Protein AF-A0A957CGM9-F1 (afdb_monomer_lite)

pLDDT: mean 82.15, std 20.46, range [40.62, 98.75]

Secondary structure (DSSP, 8-state):
-----SSSTTSSSSSSSSGGG-------------GGGSPPPS-EE--BTTGGGGT-SSSS-TT-GGGBPEEETTTTEEE------SS---B-PEETTB-

Foldseek 3Di:
DDDDDPPPPPPVPPPPPPVVPPPDPPPPPPPPPPPVNDDDFPWKFKFWPQQVQQPDPDGRFLPDPSRTFDADPVVRDTDDDGDGDDDDMDIDIDGPRHD

Structure (mmCIF, N/CA/C/O backbone):
data_AF-A0A957CGM9-F1
#
_entry.id   AF-A0A957CGM9-F1
#
loop_
_atom_site.group_PDB
_atom_site.id
_atom_site.type_symbol
_atom_site.label_atom_id
_atom_site.label_alt_id
_atom_site.label_comp_id
_atom_site.label_asym_id
_atom_site.label_entity_id
_atom_site.label_seq_id
_atom_site.pdbx_PDB_ins_code
_atom_site.Cartn_x
_atom_site.Cartn_y
_atom_site.Cartn_z
_atom_site.occupancy
_atom_site.B_iso_or_equiv
_atom_site.auth_seq_id
_atom_site.auth_comp_id
_atom_site.auth_asym_id
_atom_site.auth_atom_id
_atom_site.pdbx_PDB_model_num
ATOM 1 N N . MET A 1 1 ? 51.918 66.818 21.946 1.00 40.62 1 MET A N 1
ATOM 2 C CA . MET A 1 1 ? 52.343 66.014 20.781 1.00 40.62 1 MET A CA 1
ATOM 3 C C . MET A 1 1 ? 51.318 64.904 20.599 1.00 40.62 1 MET A C 1
ATOM 5 O O . MET A 1 1 ? 51.170 64.135 21.532 1.00 40.62 1 MET A O 1
ATOM 9 N N . SER A 1 2 ? 50.665 64.827 19.430 1.00 49.47 2 SER A N 1
ATOM 10 C CA . SER A 1 2 ? 49.960 63.630 18.921 1.00 49.47 2 SER A CA 1
ATOM 11 C C . SER A 1 2 ? 48.611 63.250 19.564 1.00 49.47 2 SER A C 1
ATOM 13 O O . SER A 1 2 ? 48.515 63.179 20.775 1.00 49.47 2 SER A O 1
ATOM 15 N N . HIS A 1 3 ? 47.513 62.943 18.867 1.00 40.88 3 HIS A N 1
ATOM 16 C CA . HIS A 1 3 ? 47.138 63.003 17.452 1.00 40.88 3 HIS A CA 1
ATOM 17 C C . HIS A 1 3 ? 45.599 62.811 17.381 1.00 40.88 3 HIS A C 1
ATOM 19 O O . HIS A 1 3 ? 45.025 62.013 18.114 1.00 40.88 3 HIS A O 1
ATOM 25 N N . LYS A 1 4 ? 44.958 63.554 16.472 1.00 56.19 4 LYS A N 1
ATOM 26 C CA . LYS A 1 4 ? 43.649 63.342 15.817 1.00 56.19 4 LYS A CA 1
ATOM 27 C C . LYS A 1 4 ? 42.897 62.023 16.124 1.00 56.19 4 LYS A C 1
ATOM 29 O O . LYS A 1 4 ? 43.218 60.994 15.541 1.00 56.19 4 LYS A O 1
ATOM 34 N N . THR A 1 5 ? 41.777 62.092 16.847 1.00 55.75 5 THR A N 1
ATOM 35 C CA . THR A 1 5 ? 40.815 60.970 17.005 1.00 55.75 5 THR A CA 1
ATOM 36 C C . THR A 1 5 ? 39.385 61.284 16.542 1.00 55.75 5 THR A C 1
ATOM 38 O O . THR A 1 5 ? 38.474 60.495 16.759 1.00 55.75 5 THR A O 1
ATOM 41 N N . HIS A 1 6 ? 39.160 62.388 15.818 1.00 50.59 6 HIS A N 1
ATOM 42 C CA . HIS A 1 6 ? 37.823 62.746 15.305 1.00 50.59 6 HIS A CA 1
ATOM 43 C C . HIS A 1 6 ? 37.546 62.339 13.844 1.00 50.59 6 HIS A C 1
ATOM 45 O O . HIS A 1 6 ? 36.454 62.586 13.335 1.00 50.59 6 HIS A O 1
ATOM 51 N N . SER A 1 7 ? 38.497 61.702 13.150 1.00 58.75 7 SER A N 1
ATOM 52 C CA . SER A 1 7 ? 38.380 61.421 11.705 1.00 58.75 7 SER A CA 1
ATOM 53 C C . SER A 1 7 ? 37.840 60.030 11.347 1.00 58.75 7 SER A C 1
ATOM 55 O O . SER A 1 7 ? 37.671 59.740 10.166 1.00 58.75 7 SER A O 1
ATOM 57 N N . ILE A 1 8 ? 37.579 59.159 12.323 1.00 55.03 8 ILE A N 1
ATOM 58 C CA . ILE A 1 8 ? 37.212 57.756 12.048 1.00 55.03 8 ILE A CA 1
ATOM 59 C C . ILE A 1 8 ? 35.684 57.562 12.054 1.00 55.03 8 ILE A C 1
ATOM 61 O O . ILE A 1 8 ? 35.152 56.707 11.354 1.00 55.03 8 ILE A O 1
ATOM 65 N N . TRP A 1 9 ? 34.938 58.427 12.746 1.00 49.56 9 TRP A N 1
ATOM 66 C CA . TRP A 1 9 ? 33.494 58.254 12.967 1.00 49.56 9 TRP A CA 1
ATOM 67 C C . TRP A 1 9 ? 32.583 58.938 11.931 1.00 49.56 9 TRP A C 1
A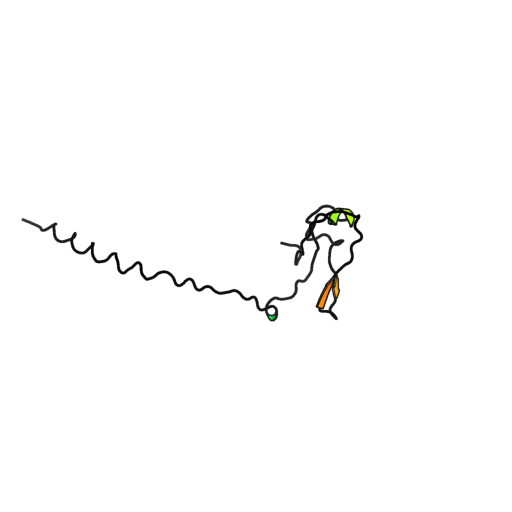TOM 69 O O . TRP A 1 9 ? 31.382 59.077 12.150 1.00 49.56 9 TRP A O 1
ATOM 79 N N . ARG A 1 10 ? 33.136 59.404 10.801 1.00 52.06 10 ARG A N 1
ATOM 80 C CA . ARG A 1 10 ? 32.355 60.018 9.703 1.00 52.06 10 ARG A CA 1
ATOM 81 C C . ARG A 1 10 ? 32.317 59.180 8.425 1.00 52.06 10 ARG A C 1
ATOM 83 O O . ARG A 1 10 ? 31.481 59.453 7.576 1.00 52.06 10 ARG A O 1
ATOM 90 N N . PHE A 1 11 ? 33.136 58.132 8.316 1.00 46.75 11 PHE A N 1
ATOM 91 C CA . PHE A 1 11 ? 33.143 57.243 7.146 1.00 46.75 11 PHE A CA 1
ATOM 92 C C . PHE A 1 11 ? 32.384 55.925 7.352 1.00 46.75 11 PHE A C 1
ATOM 94 O O . PHE A 1 11 ? 32.109 55.231 6.382 1.00 46.75 11 PHE A O 1
ATOM 101 N N . LEU A 1 12 ? 31.961 55.604 8.582 1.00 51.94 12 LEU A N 1
ATOM 102 C CA . LEU A 1 12 ? 31.193 54.381 8.859 1.00 51.94 12 LEU A CA 1
ATOM 103 C C . LEU A 1 12 ? 29.664 54.534 8.768 1.00 51.94 12 LEU A C 1
ATOM 105 O O . LEU A 1 12 ? 28.954 53.550 8.938 1.00 51.94 12 LEU A O 1
ATOM 109 N N . ARG A 1 13 ? 29.128 55.737 8.517 1.00 51.31 13 ARG A N 1
ATOM 110 C CA . ARG A 1 13 ? 27.667 55.951 8.440 1.00 51.31 13 ARG A CA 1
ATOM 111 C C . ARG A 1 13 ? 27.078 55.848 7.033 1.00 51.31 13 ARG A C 1
ATOM 113 O O . ARG A 1 13 ? 25.879 55.639 6.916 1.00 51.31 13 ARG A O 1
ATOM 120 N N . THR A 1 14 ? 27.890 55.936 5.983 1.00 47.59 14 THR A N 1
ATOM 121 C CA . THR A 1 14 ? 27.408 55.886 4.588 1.00 47.59 14 THR A CA 1
ATOM 122 C C . THR A 1 14 ? 27.700 54.560 3.880 1.00 47.59 14 THR A C 1
ATOM 124 O O . THR A 1 14 ? 27.209 54.348 2.780 1.00 47.59 14 THR A O 1
ATOM 127 N N . GLY A 1 15 ? 28.463 53.647 4.495 1.00 46.56 15 GLY A N 1
ATOM 128 C CA . GLY A 1 15 ? 28.809 52.345 3.903 1.00 46.56 15 GLY A CA 1
ATOM 129 C C . GLY A 1 15 ? 27.823 51.204 4.187 1.00 46.56 15 GLY A C 1
ATOM 130 O O . GLY A 1 15 ? 27.929 50.152 3.568 1.00 46.56 15 GLY A O 1
ATOM 131 N N . LEU A 1 16 ? 26.863 51.380 5.104 1.00 51.88 16 LEU A N 1
ATOM 132 C CA . LEU A 1 16 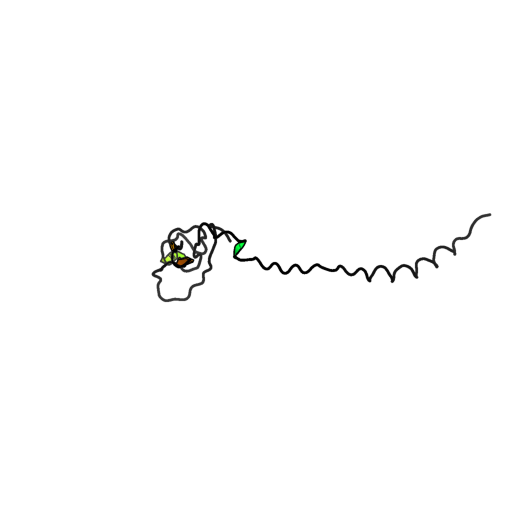? 26.013 50.279 5.587 1.00 51.88 16 LEU A CA 1
ATOM 133 C C . LEU A 1 16 ? 24.684 50.098 4.822 1.00 51.88 16 LEU A C 1
ATOM 135 O O . LEU A 1 16 ? 23.925 49.196 5.150 1.00 51.88 16 LEU A O 1
ATOM 139 N N . ILE A 1 17 ? 24.375 50.930 3.821 1.00 51.97 17 ILE A N 1
ATOM 140 C CA . ILE A 1 17 ? 23.080 50.867 3.103 1.00 51.97 17 ILE A CA 1
ATOM 141 C C . ILE A 1 17 ? 23.181 50.131 1.750 1.00 51.97 17 ILE A C 1
ATOM 143 O O . ILE A 1 17 ? 22.166 49.714 1.207 1.00 51.97 17 ILE A O 1
ATOM 147 N N . VAL A 1 18 ? 24.382 49.863 1.220 1.00 51.31 18 VAL A N 1
ATOM 148 C CA . VAL A 1 18 ? 24.538 49.223 -0.110 1.00 51.31 18 VAL A CA 1
ATOM 149 C C . VAL A 1 18 ? 24.732 47.696 -0.046 1.00 51.31 18 VAL A C 1
ATOM 151 O O . VAL A 1 18 ? 24.574 47.015 -1.051 1.00 51.31 18 VAL A O 1
ATOM 154 N N . ILE A 1 19 ? 24.986 47.109 1.129 1.00 51.25 19 ILE A N 1
ATOM 155 C CA . ILE A 1 19 ? 25.190 45.647 1.260 1.00 51.25 19 ILE A CA 1
ATOM 156 C C . ILE A 1 19 ? 23.865 44.884 1.506 1.00 51.25 19 ILE A C 1
ATOM 158 O O . ILE A 1 19 ? 23.803 43.672 1.332 1.00 51.25 19 ILE A O 1
ATOM 162 N N . MET A 1 20 ? 22.760 45.578 1.802 1.00 51.50 20 MET A N 1
ATOM 163 C CA . MET A 1 20 ? 21.426 44.981 2.023 1.00 51.50 20 MET A CA 1
ATOM 164 C C . MET A 1 20 ? 20.551 44.878 0.753 1.00 51.50 20 MET A C 1
ATOM 166 O O . MET A 1 20 ? 19.333 44.778 0.842 1.00 51.50 20 MET A O 1
ATOM 170 N N . LEU A 1 21 ? 21.152 44.901 -0.439 1.00 54.22 21 LEU A N 1
ATOM 171 C CA . LEU A 1 21 ? 20.469 44.652 -1.722 1.00 54.22 21 LEU A CA 1
ATOM 172 C C . LEU A 1 21 ? 21.067 43.465 -2.494 1.00 54.22 21 LEU A C 1
ATOM 174 O O . LEU A 1 21 ? 20.675 43.209 -3.625 1.00 54.22 21 LEU A O 1
ATOM 178 N N . ALA A 1 22 ? 21.956 42.689 -1.870 1.00 53.62 22 ALA A N 1
ATOM 179 C CA . ALA A 1 22 ? 22.319 41.349 -2.333 1.00 53.62 22 ALA A CA 1
ATOM 180 C C . ALA A 1 22 ? 21.391 40.299 -1.696 1.00 53.62 22 ALA A C 1
ATOM 182 O O . ALA A 1 22 ? 21.844 39.270 -1.198 1.00 53.62 22 ALA A O 1
ATOM 183 N N . GLY A 1 23 ? 20.087 40.608 -1.645 1.00 53.84 23 GLY A N 1
ATOM 184 C CA . GLY A 1 23 ? 19.053 39.672 -1.224 1.00 53.84 23 GLY A CA 1
ATOM 185 C C . GLY A 1 23 ? 19.175 38.419 -2.078 1.00 53.84 23 GLY A C 1
ATOM 186 O O . GLY A 1 23 ? 18.994 38.467 -3.291 1.00 53.84 23 GLY A O 1
ATOM 187 N N . THR A 1 24 ? 19.582 37.336 -1.430 1.00 62.16 24 THR A N 1
ATOM 188 C CA . THR A 1 24 ? 19.795 36.006 -1.988 1.00 62.16 24 THR A CA 1
ATOM 189 C C . THR A 1 24 ? 18.714 35.671 -3.008 1.00 62.16 24 THR A C 1
ATOM 191 O O . THR A 1 24 ? 17.554 35.489 -2.636 1.00 62.16 24 THR A O 1
ATOM 194 N N . ALA A 1 25 ? 19.090 35.561 -4.283 1.00 58.81 25 ALA A N 1
ATOM 195 C CA . ALA A 1 25 ? 18.280 34.838 -5.248 1.00 58.81 25 ALA A CA 1
ATOM 196 C C . ALA A 1 25 ? 18.255 33.380 -4.777 1.00 58.81 25 ALA A C 1
ATOM 198 O O . ALA A 1 25 ? 19.145 32.592 -5.094 1.00 58.81 25 ALA A O 1
ATOM 199 N N . VAL A 1 26 ? 17.279 33.040 -3.934 1.00 63.38 26 VAL A N 1
ATOM 200 C CA . VAL A 1 26 ? 16.961 31.647 -3.651 1.00 63.38 26 VAL A CA 1
ATOM 201 C C . VAL A 1 26 ? 16.529 31.091 -4.996 1.00 63.38 26 VAL A C 1
ATOM 203 O O . VAL A 1 26 ? 15.485 31.468 -5.523 1.00 63.38 26 VAL A O 1
ATOM 206 N N . SER A 1 27 ? 17.388 30.274 -5.602 1.00 66.19 27 SER A N 1
ATOM 207 C CA . SER A 1 27 ? 17.007 29.522 -6.787 1.00 66.19 27 SER A CA 1
ATOM 208 C C . SER A 1 27 ? 15.915 28.563 -6.341 1.00 66.19 27 SER A C 1
ATOM 210 O O . SER A 1 27 ? 16.197 27.549 -5.703 1.00 66.19 27 SER A O 1
ATOM 212 N N . LEU A 1 28 ? 14.665 28.936 -6.607 1.00 57.12 28 LEU A N 1
ATOM 213 C CA . LEU A 1 28 ? 13.513 28.072 -6.434 1.00 57.12 28 LEU A CA 1
ATOM 214 C C . LEU A 1 28 ? 13.609 27.011 -7.534 1.00 57.12 28 LEU A C 1
ATOM 216 O O . LEU A 1 28 ? 13.044 27.161 -8.613 1.00 57.12 28 LEU A O 1
ATOM 220 N N . HIS A 1 29 ? 14.411 25.974 -7.299 1.00 64.25 29 HIS A N 1
ATOM 221 C CA . HIS A 1 29 ? 14.337 24.774 -8.113 1.00 64.25 29 HIS A CA 1
ATOM 222 C C . HIS A 1 29 ? 13.000 24.131 -7.765 1.00 64.25 29 HIS A C 1
ATOM 224 O O . HIS A 1 29 ? 12.859 23.505 -6.717 1.00 64.25 29 HIS A O 1
ATOM 230 N N . ALA A 1 30 ? 11.997 24.339 -8.614 1.00 61.31 30 ALA A N 1
ATOM 231 C CA . ALA A 1 30 ? 10.867 23.432 -8.642 1.00 61.31 30 ALA A CA 1
ATOM 232 C C . ALA A 1 30 ? 11.446 22.060 -9.011 1.00 61.31 30 ALA A C 1
ATOM 234 O O . ALA A 1 30 ? 11.811 21.839 -10.164 1.00 61.31 30 ALA A O 1
ATOM 235 N N . GLN A 1 31 ? 11.627 21.180 -8.023 1.00 64.50 31 GLN A N 1
ATOM 236 C CA . GLN A 1 31 ? 11.861 19.765 -8.286 1.00 64.50 31 GLN A CA 1
ATOM 237 C C . GLN A 1 31 ? 10.571 19.220 -8.885 1.00 64.50 31 GLN A C 1
ATOM 239 O O . GLN A 1 31 ? 9.639 18.840 -8.185 1.00 64.50 31 GLN A O 1
ATOM 244 N N . THR A 1 32 ? 10.484 19.285 -10.206 1.00 62.78 32 THR A N 1
ATOM 245 C CA . THR A 1 32 ? 9.624 18.388 -10.955 1.00 62.78 32 THR A CA 1
ATOM 246 C C . THR A 1 32 ? 10.405 17.098 -11.081 1.00 62.78 32 THR A C 1
ATOM 248 O O . THR A 1 32 ? 11.320 17.022 -11.904 1.00 62.78 32 THR A O 1
ATOM 251 N N . ASP A 1 33 ? 10.101 16.122 -10.232 1.00 67.38 33 ASP A N 1
ATOM 252 C CA . ASP A 1 33 ? 10.591 14.775 -10.470 1.00 67.38 33 ASP A CA 1
ATOM 253 C C . ASP A 1 33 ? 9.952 14.315 -11.784 1.00 67.38 33 ASP A C 1
ATOM 255 O O . ASP A 1 33 ? 8.731 14.173 -11.878 1.00 67.38 33 ASP A O 1
ATOM 259 N N . ASP A 1 34 ? 10.758 14.193 -12.839 1.00 76.00 34 ASP A N 1
ATOM 260 C CA . ASP A 1 34 ? 10.301 13.567 -14.073 1.00 76.00 34 ASP A CA 1
ATOM 261 C C . ASP A 1 34 ? 9.993 12.106 -13.717 1.00 76.00 34 ASP A C 1
ATOM 263 O O . ASP A 1 34 ? 10.916 11.399 -13.295 1.00 76.00 34 ASP A O 1
ATOM 267 N N . PRO A 1 35 ? 8.742 11.629 -13.838 1.00 68.56 35 PRO A N 1
ATOM 268 C CA . PRO A 1 35 ? 8.411 10.247 -13.510 1.00 68.56 35 PRO A CA 1
ATOM 269 C C . PRO A 1 35 ? 9.257 9.246 -14.311 1.00 68.56 35 PRO A C 1
ATOM 271 O O . PRO A 1 35 ? 9.513 8.155 -13.818 1.00 68.56 35 PRO A O 1
ATOM 274 N N . ALA A 1 36 ? 9.781 9.625 -15.485 1.00 75.88 36 ALA A N 1
ATOM 275 C CA . ALA A 1 36 ? 10.705 8.789 -16.254 1.00 75.88 36 ALA A CA 1
ATOM 276 C C . ALA A 1 36 ? 12.100 8.638 -15.611 1.00 75.88 36 ALA A C 1
ATOM 278 O O . ALA A 1 36 ? 12.869 7.759 -15.995 1.00 75.88 36 ALA A O 1
ATOM 279 N N . SER A 1 37 ? 12.447 9.499 -14.652 1.00 81.69 37 SER A N 1
ATOM 280 C CA . SER A 1 37 ? 13.729 9.494 -13.937 1.00 81.69 37 SER A CA 1
ATOM 281 C C . SER A 1 37 ? 13.670 8.837 -12.554 1.00 81.69 37 SER A C 1
ATOM 283 O O . SER A 1 37 ? 14.717 8.623 -11.941 1.00 81.69 37 SER A O 1
ATOM 285 N N . ILE A 1 38 ? 12.473 8.476 -12.077 1.00 82.56 38 ILE A N 1
ATOM 286 C CA . ILE A 1 38 ? 12.287 7.738 -10.826 1.00 82.56 38 ILE A CA 1
ATOM 287 C C . ILE A 1 38 ? 12.141 6.250 -11.174 1.00 82.56 38 ILE A C 1
ATOM 289 O O . ILE A 1 38 ? 11.204 5.890 -11.886 1.00 82.56 38 ILE A O 1
ATOM 293 N N . PRO A 1 39 ? 13.038 5.366 -10.704 1.00 87.25 39 PRO A N 1
ATOM 294 C CA . PRO A 1 39 ? 12.853 3.936 -10.911 1.00 87.25 39 PRO A CA 1
ATOM 295 C C . PRO A 1 39 ? 11.569 3.461 -10.207 1.00 87.25 39 PRO A C 1
ATOM 297 O O . PRO A 1 39 ? 11.262 3.957 -9.116 1.00 87.25 39 PRO A O 1
ATOM 300 N N . PRO A 1 40 ? 10.826 2.500 -10.787 1.00 89.38 40 PRO A N 1
ATOM 301 C CA . PRO A 1 40 ? 9.669 1.922 -10.116 1.00 89.38 40 PRO A CA 1
ATOM 302 C C . PRO A 1 40 ? 10.090 1.283 -8.781 1.00 89.38 40 PRO A C 1
ATOM 304 O O . PRO A 1 40 ? 11.223 0.807 -8.659 1.00 89.38 40 PRO A O 1
ATOM 307 N N . PRO A 1 41 ? 9.208 1.278 -7.768 1.00 95.44 41 PRO A N 1
ATOM 308 C CA . PRO A 1 41 ? 9.495 0.612 -6.505 1.00 95.44 41 PRO A CA 1
ATOM 309 C C . PRO A 1 41 ? 9.617 -0.905 -6.710 1.00 95.44 41 PRO A C 1
ATOM 311 O O . PRO A 1 41 ?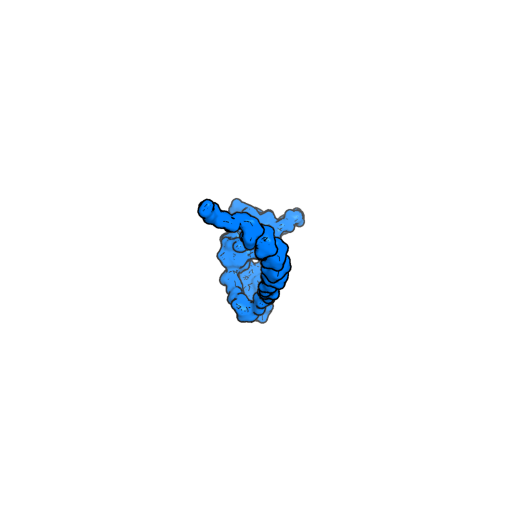 8.947 -1.477 -7.564 1.00 95.44 41 PRO A O 1
ATOM 314 N N . ASP A 1 42 ? 10.419 -1.566 -5.876 1.00 96.94 42 ASP A N 1
ATOM 315 C CA . ASP A 1 42 ? 10.542 -3.029 -5.866 1.00 96.94 42 ASP A CA 1
ATOM 316 C C . ASP A 1 42 ? 9.339 -3.693 -5.178 1.00 96.94 42 ASP A C 1
ATOM 318 O O . ASP A 1 42 ? 9.039 -4.865 -5.404 1.00 96.94 42 ASP A O 1
ATOM 322 N N . SER A 1 43 ? 8.658 -2.959 -4.293 1.00 98.25 43 SER A N 1
ATOM 323 C CA . SER A 1 43 ? 7.453 -3.427 -3.608 1.00 98.25 43 SER A CA 1
ATOM 324 C C . SER A 1 43 ? 6.569 -2.275 -3.152 1.00 98.25 43 SER A C 1
ATOM 326 O O . SER A 1 43 ? 7.054 -1.193 -2.806 1.00 98.25 43 SER A O 1
ATOM 328 N N . VAL A 1 44 ? 5.267 -2.551 -3.094 1.00 98.62 44 VAL A N 1
ATOM 329 C CA . VAL A 1 44 ? 4.261 -1.661 -2.518 1.00 98.62 44 VAL A CA 1
ATOM 330 C C . VAL A 1 44 ? 3.463 -2.429 -1.475 1.00 98.62 44 VAL A C 1
ATOM 332 O O . VAL A 1 44 ? 2.815 -3.426 -1.787 1.00 98.62 44 VAL A O 1
ATOM 335 N N . THR A 1 45 ? 3.479 -1.947 -0.239 1.00 98.75 45 THR A N 1
ATOM 336 C CA . THR A 1 45 ? 2.651 -2.466 0.858 1.00 98.75 45 THR A CA 1
ATOM 337 C C . THR A 1 45 ? 1.564 -1.450 1.183 1.00 98.75 45 THR A C 1
ATOM 339 O O . THR A 1 45 ? 1.815 -0.246 1.091 1.00 98.75 45 THR A O 1
ATOM 342 N N . ILE A 1 46 ? 0.384 -1.907 1.611 1.00 98.75 46 ILE A N 1
ATOM 343 C CA . ILE A 1 46 ? -0.693 -1.062 2.146 1.00 98.75 46 ILE A CA 1
ATOM 344 C C . ILE A 1 46 ? -0.729 -1.139 3.686 1.00 98.75 46 ILE A C 1
ATOM 346 O O . ILE A 1 46 ? -1.550 -1.856 4.266 1.00 98.75 46 ILE A O 1
ATOM 350 N N . PRO A 1 47 ? 0.168 -0.421 4.390 1.00 98.69 47 PRO A N 1
ATOM 351 C CA . PRO A 1 47 ? 0.099 -0.272 5.835 1.00 98.69 47 PRO A CA 1
ATOM 352 C C . PRO A 1 47 ? -1.105 0.564 6.260 1.00 98.69 47 PRO A C 1
ATOM 354 O O . PRO A 1 47 ? -1.411 1.602 5.665 1.00 98.69 47 PRO A O 1
ATOM 357 N N . GLY A 1 48 ? -1.752 0.143 7.342 1.00 98.62 48 GLY A N 1
ATOM 358 C CA . GLY A 1 48 ? -2.898 0.854 7.887 1.00 98.62 48 GLY A CA 1
ATOM 359 C C . GLY A 1 48 ? -3.616 0.092 8.989 1.00 98.62 48 GLY A C 1
ATOM 360 O O . GLY A 1 48 ? -3.193 -0.983 9.411 1.00 98.62 48 GLY A O 1
ATOM 361 N N . THR A 1 49 ? -4.743 0.651 9.410 1.00 98.69 49 THR A N 1
ATOM 362 C CA . THR A 1 49 ? -5.652 0.071 10.423 1.00 98.69 49 THR A CA 1
ATOM 363 C C . THR A 1 49 ? -6.379 -1.194 9.943 1.00 98.69 49 THR A C 1
ATOM 365 O O . THR A 1 49 ? -6.944 -1.936 10.741 1.00 98.69 49 THR A O 1
ATOM 368 N N . LEU A 1 50 ? -6.355 -1.484 8.635 1.00 98.19 50 LEU A N 1
ATOM 369 C CA . LEU A 1 50 ? -6.958 -2.697 8.066 1.00 98.19 50 LEU A CA 1
ATOM 370 C C . LEU A 1 50 ? -6.128 -3.971 8.304 1.00 98.19 50 LEU A C 1
ATOM 372 O O . LEU A 1 50 ? -6.657 -5.077 8.252 1.00 98.19 50 LEU A O 1
ATOM 376 N N . GLN A 1 51 ? -4.830 -3.824 8.566 1.00 98.50 51 GLN A N 1
ATOM 377 C CA . GLN A 1 51 ? -3.854 -4.912 8.559 1.00 98.50 51 GLN A CA 1
ATOM 378 C C . GLN A 1 51 ? -4.146 -6.052 9.555 1.00 98.50 51 GLN A C 1
ATOM 380 O O . GLN A 1 51 ? -4.040 -7.216 9.159 1.00 98.50 51 GLN A O 1
ATOM 385 N N . PRO A 1 52 ? -4.594 -5.786 10.799 1.00 98.31 52 PRO A N 1
ATOM 386 C CA . PRO A 1 52 ? -4.990 -6.855 11.716 1.00 98.31 52 PRO A CA 1
ATOM 387 C C . PRO A 1 52 ? -6.143 -7.726 11.195 1.00 98.31 52 PRO A C 1
ATOM 389 O O . PRO A 1 52 ? -6.230 -8.900 11.545 1.00 98.31 52 PRO A O 1
ATOM 392 N N . TYR A 1 53 ? -7.021 -7.178 10.348 1.00 98.06 53 TYR A N 1
ATOM 393 C CA . TYR A 1 53 ? -8.171 -7.907 9.803 1.00 98.06 53 TYR A CA 1
ATOM 394 C C . TYR A 1 53 ? -7.797 -8.850 8.656 1.00 98.06 53 TYR A C 1
ATOM 396 O O . TYR A 1 53 ? -8.543 -9.785 8.382 1.00 98.06 53 TYR A O 1
ATOM 404 N N . ILE A 1 54 ? -6.637 -8.637 8.028 1.00 97.75 54 ILE A N 1
ATOM 405 C CA . ILE A 1 54 ? -6.125 -9.453 6.917 1.00 97.75 54 ILE A CA 1
ATOM 406 C C . ILE A 1 54 ? -4.941 -10.344 7.316 1.00 97.75 54 ILE A C 1
ATOM 408 O O . ILE A 1 54 ? -4.324 -10.962 6.458 1.00 97.75 54 ILE A O 1
ATOM 412 N N . GLY A 1 55 ? -4.642 -10.450 8.617 1.00 97.50 55 GLY A N 1
ATOM 413 C CA . GLY A 1 55 ? -3.669 -11.410 9.154 1.00 97.50 55 GLY A CA 1
ATOM 414 C C . GLY A 1 55 ? -2.314 -10.829 9.561 1.00 97.50 55 GLY A C 1
ATOM 415 O O . GLY A 1 55 ? -1.473 -11.569 10.069 1.00 97.50 55 GLY A O 1
ATOM 416 N N . CYS A 1 56 ? -2.099 -9.519 9.421 1.00 98.12 56 CYS A N 1
ATOM 417 C CA . CYS A 1 56 ? -0.879 -8.885 9.916 1.00 98.12 56 CYS A CA 1
ATOM 418 C C . CYS A 1 56 ? -0.844 -8.860 11.453 1.00 98.12 56 CYS A C 1
ATOM 420 O O . CYS A 1 56 ? -1.863 -8.704 12.126 1.00 98.12 56 CYS A O 1
ATOM 422 N N . SER A 1 57 ? 0.361 -8.899 12.023 1.00 95.56 57 SER A N 1
ATOM 423 C CA . SER A 1 57 ? 0.586 -8.852 13.477 1.00 95.56 57 SER A CA 1
ATOM 424 C C . SER A 1 57 ? 0.278 -7.502 14.145 1.00 95.56 57 SER A C 1
ATOM 426 O O . SER A 1 57 ? 0.302 -7.413 15.373 1.00 95.56 57 SER A O 1
ATOM 428 N N . GLY A 1 58 ? -0.000 -6.453 13.366 1.00 96.62 58 GLY A N 1
ATOM 429 C CA . GLY A 1 58 ? -0.295 -5.111 13.856 1.00 96.62 58 GLY A CA 1
ATOM 430 C C . GLY A 1 58 ? -0.695 -4.154 12.735 1.00 96.62 58 GLY A C 1
ATOM 431 O O . GLY A 1 58 ? -0.790 -4.545 11.573 1.00 96.62 58 GLY A O 1
ATOM 432 N N . GLU A 1 59 ? -0.930 -2.900 13.109 1.00 98.44 59 GLU A N 1
ATOM 433 C CA . GLU A 1 59 ? -1.230 -1.804 12.186 1.00 98.44 59 GLU A CA 1
ATOM 434 C C . GLU A 1 59 ? 0.051 -1.110 11.715 1.00 98.44 59 GLU A C 1
ATOM 436 O O . GLU A 1 59 ? 1.094 -1.179 12.371 1.00 98.44 59 GLU A O 1
ATOM 441 N N . TRP A 1 60 ? -0.047 -0.387 10.599 1.00 98.56 60 TRP A N 1
ATOM 442 C CA . TRP A 1 60 ? 1.026 0.456 10.061 1.00 98.56 60 TRP A CA 1
ATOM 443 C C . TRP A 1 60 ? 2.356 -0.275 9.785 1.00 98.56 60 TRP A C 1
ATOM 445 O O . TRP A 1 60 ? 3.420 0.344 9.757 1.00 98.56 60 TRP A O 1
ATOM 455 N N . ASN A 1 61 ? 2.306 -1.587 9.552 1.00 98.44 61 ASN A N 1
ATOM 456 C CA . ASN A 1 61 ? 3.464 -2.417 9.254 1.00 98.44 61 ASN A CA 1
ATOM 457 C C . ASN A 1 61 ? 3.792 -2.371 7.753 1.00 98.44 61 ASN A C 1
ATOM 459 O O . ASN A 1 61 ? 3.105 -2.977 6.932 1.00 98.44 61 ASN A O 1
ATOM 463 N N . THR A 1 62 ? 4.869 -1.685 7.386 1.00 98.56 62 THR A N 1
ATOM 464 C CA . THR A 1 62 ? 5.306 -1.506 5.991 1.00 98.56 62 THR A CA 1
ATOM 465 C C . THR A 1 62 ? 5.827 -2.786 5.331 1.00 98.56 62 THR A C 1
ATOM 467 O O . THR A 1 62 ? 5.989 -2.813 4.112 1.00 98.56 62 THR A O 1
ATOM 470 N N . THR A 1 63 ? 6.075 -3.849 6.099 1.00 97.94 63 THR A N 1
ATOM 471 C CA . THR A 1 63 ? 6.627 -5.122 5.607 1.00 97.94 63 THR A CA 1
ATOM 472 C C . THR A 1 63 ? 5.664 -6.302 5.759 1.00 97.94 63 THR A C 1
ATOM 474 O O . THR A 1 63 ? 6.067 -7.445 5.554 1.00 97.94 63 THR A O 1
ATOM 477 N N . CYS A 1 64 ? 4.391 -6.058 6.098 1.00 98.31 64 CYS A N 1
ATOM 478 C CA . CYS A 1 64 ? 3.391 -7.123 6.177 1.00 98.31 64 CYS A CA 1
ATOM 479 C C . CYS A 1 64 ? 3.061 -7.692 4.784 1.00 98.31 64 CYS A C 1
ATOM 481 O O . CYS A 1 64 ? 2.509 -6.981 3.937 1.00 98.31 64 CYS A O 1
ATOM 483 N N . ALA A 1 65 ? 3.351 -8.980 4.579 1.00 97.94 65 ALA A N 1
ATOM 484 C CA . ALA A 1 65 ? 3.179 -9.669 3.301 1.00 97.94 65 ALA A CA 1
ATOM 485 C C . ALA A 1 65 ? 1.707 -9.761 2.872 1.00 97.94 65 ALA A C 1
ATOM 487 O O . ALA A 1 65 ? 1.397 -9.627 1.694 1.00 97.94 65 ALA A O 1
ATOM 488 N N . GLU A 1 66 ? 0.794 -9.914 3.830 1.00 98.38 66 GLU A N 1
ATOM 489 C CA . GLU A 1 66 ? -0.650 -10.035 3.611 1.00 98.38 66 GLU A CA 1
ATOM 490 C C . GLU A 1 66 ? -1.264 -8.762 3.008 1.00 98.38 66 GLU A C 1
ATOM 492 O O . GLU A 1 66 ? -2.322 -8.818 2.389 1.00 98.38 66 GLU A O 1
ATOM 497 N N . SER A 1 67 ? -0.592 -7.618 3.166 1.00 98.56 67 SER A N 1
ATOM 498 C CA . SER A 1 67 ? -1.003 -6.315 2.624 1.00 98.56 67 SER A CA 1
ATOM 499 C C . SER A 1 67 ? -0.140 -5.831 1.453 1.00 98.56 67 SER A C 1
ATOM 501 O O . SER A 1 67 ? -0.215 -4.659 1.079 1.00 98.56 67 SER A O 1
ATOM 503 N N . MET A 1 68 ? 0.725 -6.692 0.910 1.00 98.56 68 MET A N 1
ATOM 504 C CA . MET A 1 68 ? 1.586 -6.360 -0.224 1.00 98.56 68 MET A CA 1
ATOM 505 C C . MET A 1 68 ? 0.800 -6.466 -1.537 1.00 98.56 68 MET A C 1
ATOM 507 O O . MET A 1 68 ? 0.062 -7.427 -1.753 1.00 98.56 68 MET A O 1
ATOM 511 N N . LEU A 1 69 ? 0.932 -5.461 -2.402 1.00 98.75 69 LEU A N 1
ATOM 512 C CA . LEU A 1 69 ? 0.290 -5.441 -3.713 1.00 98.75 69 LEU A CA 1
ATOM 513 C C . LEU A 1 69 ? 1.082 -6.282 -4.717 1.00 98.75 69 LEU A C 1
ATOM 515 O O . LEU A 1 69 ? 2.311 -6.350 -4.657 1.00 98.75 69 LEU A O 1
ATOM 519 N N . ALA A 1 70 ? 0.373 -6.870 -5.676 1.00 98.31 70 ALA A N 1
ATOM 520 C CA . ALA A 1 70 ? 0.975 -7.471 -6.854 1.00 98.31 70 ALA A CA 1
ATOM 521 C C . ALA A 1 70 ? 1.157 -6.406 -7.942 1.00 98.31 70 ALA A C 1
ATOM 523 O O . ALA A 1 70 ? 0.295 -5.545 -8.119 1.00 98.31 70 ALA A O 1
ATOM 524 N N . TYR A 1 71 ? 2.268 -6.473 -8.672 1.00 98.00 71 TYR A N 1
ATOM 525 C CA . TYR A 1 71 ? 2.487 -5.636 -9.847 1.00 98.00 71 TYR A CA 1
ATOM 526 C C . TYR A 1 71 ? 1.965 -6.335 -11.100 1.00 98.00 71 TYR A C 1
ATOM 528 O O . TYR A 1 71 ? 2.345 -7.472 -11.390 1.00 98.00 71 TYR A O 1
ATOM 536 N N . ASP A 1 72 ? 1.110 -5.637 -11.835 1.00 97.56 72 ASP A N 1
ATOM 537 C CA . ASP A 1 72 ? 0.646 -6.004 -13.161 1.00 97.56 72 ASP A CA 1
ATOM 538 C C . ASP A 1 72 ? 1.447 -5.229 -14.210 1.00 97.56 72 ASP A C 1
ATOM 540 O O . ASP A 1 72 ? 1.364 -4.003 -14.294 1.00 97.56 72 ASP A O 1
ATOM 544 N N . ALA A 1 73 ? 2.242 -5.951 -14.997 1.00 96.19 73 ALA A N 1
ATOM 545 C CA . ALA A 1 73 ? 3.100 -5.360 -16.017 1.00 96.19 73 ALA A CA 1
ATOM 546 C C . ALA A 1 73 ? 2.358 -5.034 -17.325 1.00 96.19 73 ALA A C 1
ATOM 548 O O . ALA A 1 73 ? 2.899 -4.290 -18.142 1.00 96.19 73 ALA A O 1
ATOM 549 N N . GLU A 1 74 ? 1.168 -5.600 -17.559 1.00 97.12 74 GLU A N 1
ATOM 550 C CA . GLU A 1 74 ? 0.376 -5.306 -18.761 1.00 97.12 74 GLU A CA 1
ATOM 551 C C . GLU A 1 74 ? -0.290 -3.931 -18.639 1.00 97.12 74 GLU A C 1
ATOM 553 O O . GLU A 1 74 ? -0.260 -3.146 -19.590 1.00 97.12 74 GLU A O 1
ATOM 558 N N . ASP A 1 75 ? -0.812 -3.630 -17.447 1.00 95.50 75 ASP A N 1
ATOM 559 C CA . ASP A 1 75 ? -1.513 -2.381 -17.128 1.00 95.50 75 ASP A CA 1
ATOM 560 C C . ASP A 1 75 ? -0.645 -1.349 -16.378 1.00 95.50 75 ASP A C 1
ATOM 562 O O . ASP A 1 75 ? -1.111 -0.243 -16.097 1.00 95.50 75 ASP A O 1
ATOM 566 N N . ASP A 1 76 ? 0.609 -1.692 -16.058 1.00 94.38 76 ASP A N 1
ATOM 567 C CA . ASP A 1 76 ? 1.541 -0.879 -15.256 1.00 94.38 76 ASP A CA 1
ATOM 568 C C . ASP A 1 76 ? 0.929 -0.436 -13.909 1.00 94.38 76 ASP A C 1
ATOM 570 O O . ASP A 1 76 ? 0.967 0.734 -13.515 1.00 94.38 76 ASP A O 1
ATOM 574 N N . LEU A 1 77 ? 0.313 -1.389 -13.198 1.00 96.62 77 LEU A N 1
ATOM 575 C CA . LEU A 1 77 ? -0.480 -1.124 -11.998 1.00 96.62 77 LEU A CA 1
ATOM 576 C C . LEU A 1 77 ? -0.111 -2.042 -10.831 1.00 96.62 77 LEU A C 1
ATOM 578 O O . LEU A 1 77 ? -0.088 -3.263 -10.947 1.00 96.62 77 LEU A O 1
ATOM 582 N N . TRP A 1 78 ? 0.073 -1.449 -9.652 1.00 98.12 78 TRP A N 1
ATOM 583 C CA . TRP A 1 78 ? 0.102 -2.188 -8.390 1.00 98.12 78 TRP A CA 1
ATOM 584 C C . TRP A 1 78 ? -1.316 -2.361 -7.852 1.00 98.12 78 TRP A C 1
ATOM 586 O O . TRP A 1 78 ? -2.009 -1.368 -7.615 1.00 98.12 78 TRP A O 1
ATOM 596 N N . TRP A 1 79 ? -1.750 -3.600 -7.615 1.00 98.06 79 TRP A N 1
ATOM 597 C CA . TRP A 1 79 ? -3.099 -3.869 -7.121 1.00 98.06 79 TRP A CA 1
ATOM 598 C C . TRP A 1 79 ? -3.197 -5.098 -6.210 1.00 98.06 79 TRP A C 1
ATOM 600 O O . TRP A 1 79 ? -2.313 -5.951 -6.140 1.00 98.06 79 TRP A O 1
ATOM 610 N N . GLY A 1 80 ? -4.295 -5.152 -5.461 1.00 97.69 80 GLY A N 1
ATOM 611 C CA . GLY A 1 80 ? -4.630 -6.225 -4.534 1.00 97.69 80 GLY A CA 1
ATOM 612 C C . GLY A 1 80 ? -6.065 -6.065 -4.039 1.00 97.69 80 GLY A C 1
ATOM 613 O O . GLY A 1 80 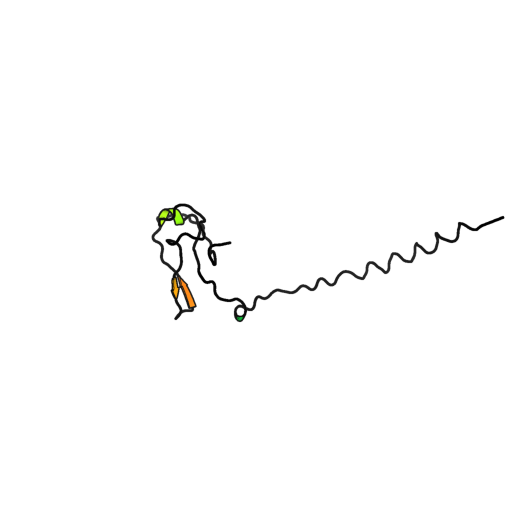? -6.637 -4.975 -4.107 1.00 97.69 80 GLY A O 1
ATOM 614 N N . VAL A 1 81 ? -6.657 -7.158 -3.564 1.00 97.75 81 VAL A N 1
ATOM 615 C CA . VAL A 1 81 ? -8.009 -7.178 -2.993 1.00 97.75 81 VAL A CA 1
ATOM 616 C C . VAL A 1 81 ? -7.915 -7.711 -1.573 1.00 97.75 81 VAL A C 1
ATOM 618 O O . VAL A 1 81 ? -7.286 -8.739 -1.333 1.00 97.75 81 VAL A O 1
ATOM 621 N N . PHE A 1 82 ? -8.547 -7.000 -0.644 1.00 97.38 82 PHE A N 1
ATOM 622 C CA . PHE A 1 82 ? -8.517 -7.305 0.778 1.00 97.38 82 PHE A CA 1
ATOM 623 C C . PHE A 1 82 ? -9.943 -7.465 1.300 1.00 97.38 82 PHE A C 1
ATOM 625 O O . PHE A 1 82 ? -10.741 -6.529 1.222 1.00 97.38 82 PHE A O 1
ATOM 632 N N . ASP A 1 83 ? -10.248 -8.632 1.860 1.00 97.25 83 ASP A N 1
ATOM 633 C CA . ASP A 1 83 ? -11.508 -8.866 2.559 1.00 97.25 83 ASP A CA 1
ATOM 634 C C . ASP A 1 83 ? -11.423 -8.270 3.967 1.00 97.25 83 ASP A C 1
ATOM 636 O O . ASP A 1 83 ? -10.706 -8.770 4.833 1.00 97.25 83 ASP A O 1
ATOM 640 N N . VAL A 1 84 ? -12.158 -7.182 4.199 1.00 97.31 84 VAL A N 1
ATOM 641 C CA . VAL A 1 84 ? -12.207 -6.488 5.491 1.00 97.31 84 VAL A CA 1
ATOM 642 C C . VAL A 1 84 ? -13.655 -6.334 5.965 1.00 97.31 84 VAL A C 1
ATOM 644 O O . VAL A 1 84 ? -14.560 -6.180 5.139 1.00 97.31 84 VAL A O 1
ATOM 647 N N . PRO A 1 85 ? -13.921 -6.372 7.285 1.00 98.12 85 PRO A N 1
ATOM 648 C CA . PRO A 1 85 ? -15.243 -6.057 7.819 1.00 98.12 85 PRO A CA 1
ATOM 649 C C . PRO A 1 85 ? -15.732 -4.657 7.409 1.00 98.12 85 PRO A C 1
ATOM 651 O O . PRO A 1 85 ? -14.959 -3.780 7.038 1.00 98.12 85 PRO A O 1
ATOM 654 N N . ALA A 1 86 ? -17.039 -4.410 7.509 1.00 98.25 86 ALA A N 1
ATOM 655 C CA . ALA A 1 86 ? -17.562 -3.060 7.315 1.00 98.25 86 ALA A CA 1
ATOM 656 C C . ALA A 1 86 ? -17.078 -2.132 8.443 1.00 98.25 86 ALA A C 1
ATOM 658 O O . ALA A 1 86 ? -17.232 -2.451 9.624 1.00 98.25 86 ALA A O 1
ATOM 659 N N . GLY A 1 87 ? -16.537 -0.968 8.087 1.00 97.12 87 GLY A N 1
ATOM 660 C CA . GLY A 1 87 ? -15.999 -0.020 9.056 1.00 97.12 87 GLY A CA 1
ATOM 661 C C . GLY A 1 87 ? -15.271 1.152 8.407 1.00 97.12 87 GLY A C 1
ATOM 662 O O . GLY A 1 87 ? -15.310 1.333 7.190 1.00 97.12 87 GLY A O 1
ATOM 663 N N . SER A 1 88 ? -14.611 1.944 9.248 1.00 98.44 88 SER A N 1
ATOM 664 C CA . SER A 1 88 ? -13.718 3.024 8.828 1.00 98.44 88 SER A CA 1
ATOM 665 C C . SER A 1 88 ? -12.273 2.557 8.933 1.00 98.44 88 SER A C 1
ATOM 667 O O . SER A 1 88 ? -11.893 1.982 9.951 1.00 98.44 88 SER A O 1
ATOM 669 N N . TYR A 1 89 ? -11.475 2.853 7.908 1.00 98.31 89 TYR A N 1
ATOM 670 C CA . TYR A 1 89 ? -10.072 2.464 7.833 1.00 98.31 89 TYR A CA 1
ATOM 671 C C . TYR A 1 89 ? -9.214 3.623 7.342 1.00 98.31 89 TYR A C 1
ATOM 673 O O . TYR A 1 89 ? -9.609 4.386 6.462 1.00 98.31 89 TYR A O 1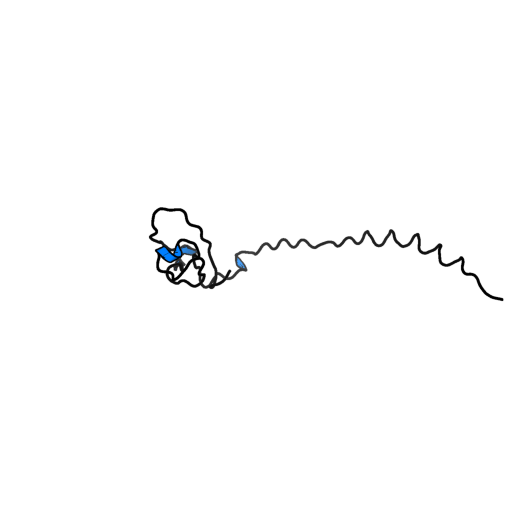
ATOM 681 N N . GLU A 1 90 ? -8.009 3.702 7.881 1.00 98.62 90 GLU A N 1
ATOM 682 C CA . GLU A 1 90 ? -6.914 4.529 7.385 1.00 98.62 90 GLU A CA 1
ATOM 683 C C . GLU A 1 90 ? -5.820 3.642 6.792 1.00 98.62 90 GLU A C 1
ATOM 685 O O . GLU A 1 90 ? -5.535 2.563 7.329 1.00 98.62 90 GLU A O 1
ATOM 690 N N . TYR A 1 91 ? -5.209 4.107 5.701 1.00 98.56 91 TYR A N 1
ATOM 691 C CA . TYR A 1 91 ? -4.106 3.429 5.027 1.00 98.56 91 TYR A CA 1
ATOM 692 C C . TYR A 1 91 ? -3.219 4.410 4.255 1.00 98.56 91 TYR A C 1
ATOM 694 O O . TYR A 1 91 ? -3.604 5.548 3.974 1.00 98.56 91 TYR A O 1
ATOM 702 N N . LYS 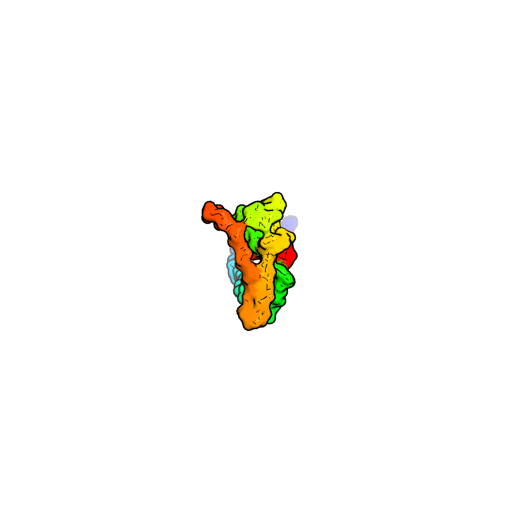A 1 92 ? -2.025 3.943 3.890 1.00 98.62 92 LYS A N 1
ATOM 703 C CA . LYS A 1 92 ? -1.112 4.583 2.931 1.00 98.62 92 LYS A CA 1
ATOM 704 C C . LYS A 1 92 ? -0.531 3.520 1.996 1.00 98.62 92 LYS A C 1
ATOM 706 O O . LYS A 1 92 ? -0.727 2.334 2.228 1.00 98.62 92 LYS A O 1
ATOM 711 N N . ALA A 1 93 ? 0.216 3.947 0.981 1.00 98.38 93 ALA A N 1
ATOM 712 C CA . ALA A 1 93 ? 1.128 3.083 0.237 1.00 98.38 93 ALA A CA 1
ATOM 713 C C . ALA A 1 93 ? 2.557 3.312 0.754 1.00 98.38 93 ALA A C 1
ATOM 715 O O . ALA A 1 93 ? 3.039 4.446 0.739 1.00 98.38 93 ALA A O 1
ATOM 716 N N . ALA A 1 94 ? 3.206 2.260 1.247 1.00 98.50 94 ALA A N 1
ATOM 717 C CA . ALA A 1 94 ? 4.619 2.267 1.613 1.00 98.50 94 ALA A CA 1
ATOM 718 C C . ALA A 1 94 ? 5.427 1.574 0.521 1.00 98.50 94 ALA A C 1
ATOM 720 O O . ALA A 1 94 ? 5.064 0.483 0.078 1.00 98.50 94 ALA A O 1
ATOM 721 N N . LEU A 1 95 ? 6.517 2.209 0.102 1.00 98.06 95 LEU A N 1
ATOM 722 C CA . LEU A 1 95 ? 7.394 1.694 -0.941 1.00 98.06 95 LEU A CA 1
ATOM 723 C C . LEU A 1 95 ? 8.607 1.032 -0.292 1.00 98.06 95 LEU A C 1
ATOM 725 O O . LEU A 1 95 ? 9.171 1.564 0.664 1.00 98.06 95 LEU A O 1
ATOM 729 N N . ASN A 1 96 ? 9.022 -0.119 -0.817 1.00 97.62 96 ASN A N 1
ATOM 730 C CA . ASN A 1 96 ? 10.276 -0.781 -0.437 1.00 97.62 96 ASN A CA 1
ATOM 731 C C . ASN A 1 96 ? 10.410 -1.067 1.073 1.00 97.62 96 ASN A C 1
ATOM 733 O O . ASN A 1 96 ? 11.505 -1.045 1.634 1.00 97.62 96 ASN A O 1
ATOM 737 N N . GLY A 1 97 ? 9.287 -1.332 1.745 1.00 97.62 97 GLY A N 1
ATOM 738 C CA . GLY A 1 97 ? 9.264 -1.678 3.166 1.00 97.62 97 GLY A CA 1
ATOM 739 C C . GLY A 1 97 ? 9.511 -0.512 4.128 1.00 97.62 97 GLY A C 1
ATOM 740 O O . GLY A 1 97 ? 9.682 -0.760 5.323 1.00 97.62 97 GLY A O 1
ATOM 741 N N . SER A 1 98 ? 9.495 0.743 3.667 1.00 97.12 98 SER A N 1
ATOM 742 C CA . SER A 1 98 ? 9.713 1.931 4.506 1.00 97.12 98 SER A CA 1
ATOM 743 C C . SER A 1 98 ? 8.780 3.100 4.160 1.00 97.12 98 SER A C 1
ATOM 745 O O . SER A 1 98 ? 7.984 3.026 3.223 1.00 97.12 98 SER A O 1
ATOM 747 N N . TRP A 1 99 ? 8.861 4.166 4.961 1.00 96.31 99 TRP A N 1
ATOM 748 C CA . TRP A 1 99 ? 8.119 5.418 4.782 1.00 96.31 99 TRP A CA 1
ATOM 749 C C . TRP A 1 99 ? 8.878 6.453 3.965 1.00 96.31 99 TRP A C 1
ATOM 751 O O . TRP A 1 99 ? 10.122 6.496 4.103 1.00 96.31 99 TRP A O 1
#

Radius of gyration: 30.51 Å; chains: 1; bounding box: 70×77×40 Å

Sequence (99 aa):
MSHKTHSIWRFLRTGLIVIMLAGTAVSLHAQTDDPASIPPPDSVTIPGTLQPYIGCSGEWNTTCAESMLAYDAEDDLWWGVFDVPAGSYEYKAALNGSW